Protein AF-A0A2E1B9M9-F1 (afdb_monomer_lite)

Radius of gyration: 18.81 Å; chains: 1; bounding box: 39×32×51 Å

Secondary structure (DSSP, 8-state):
-HHHHHHHHHHH-TT--EEEE--TTS-TT-HHHHHHHHHHS--TTTSEEEEEEEE--TT-TTSBTTEEEEEEEE-PPPSS---PPP---HHHHHHHHHHHHHTT-

Foldseek 3Di:
DQVVVVVVVCVVDLAAQEDEDEDPVADPVDVVSSVVLCVPQFDPVPFKDKAAFGAHCCPPPPADNRTGIHIYGYSYHDPPDPDDDDDDPPVVVVVVVVVVVVVPD

pLDDT: mean 93.2, std 6.2, range [53.97, 98.5]

Structure (mmCIF, N/CA/C/O backbone):
data_AF-A0A2E1B9M9-F1
#
_entry.id   AF-A0A2E1B9M9-F1
#
loop_
_atom_site.group_PDB
_atom_site.id
_atom_site.type_symbol
_atom_site.label_atom_id
_atom_site.label_alt_id
_atom_site.label_comp_id
_atom_site.label_asym_id
_atom_site.label_entity_id
_atom_site.label_seq_id
_atom_site.pdbx_PDB_ins_code
_atom_site.Cartn_x
_atom_site.Cartn_y
_atom_site.Cartn_z
_atom_site.occupancy
_atom_site.B_iso_or_equiv
_atom_site.auth_seq_id
_atom_site.auth_comp_id
_atom_site.auth_asym_id
_atom_site.auth_atom_id
_atom_site.pdbx_PDB_model_num
ATOM 1 N N . MET A 1 1 ? -11.190 -4.142 -8.664 1.00 84.88 1 MET A N 1
ATOM 2 C CA . MET A 1 1 ? -10.880 -2.901 -9.417 1.00 84.88 1 MET A CA 1
ATOM 3 C C . MET A 1 1 ? -9.486 -2.352 -9.110 1.00 84.88 1 MET A C 1
ATOM 5 O O . MET A 1 1 ? -8.815 -1.930 -10.044 1.00 84.88 1 MET A O 1
ATOM 9 N N . ALA A 1 2 ? -9.000 -2.395 -7.863 1.00 94.94 2 ALA A N 1
ATOM 10 C CA . ALA A 1 2 ? -7.695 -1.829 -7.493 1.00 94.94 2 ALA A CA 1
ATOM 11 C C . ALA A 1 2 ? -6.515 -2.372 -8.316 1.00 94.94 2 ALA A C 1
ATOM 13 O O . ALA A 1 2 ? -5.745 -1.588 -8.861 1.00 94.94 2 ALA A O 1
ATOM 14 N N . ARG A 1 3 ? -6.441 -3.688 -8.550 1.00 95.25 3 ARG A N 1
ATOM 15 C CA . ARG A 1 3 ? -5.436 -4.277 -9.456 1.00 95.25 3 ARG A CA 1
ATOM 16 C C . ARG A 1 3 ? -5.393 -3.639 -10.855 1.00 95.25 3 ARG A C 1
ATOM 18 O O . ARG A 1 3 ? -4.309 -3.413 -11.380 1.00 95.25 3 ARG A O 1
ATOM 25 N N . GLN A 1 4 ? -6.543 -3.333 -11.463 1.00 97.06 4 GLN A N 1
ATOM 26 C CA . GLN A 1 4 ? -6.586 -2.671 -12.776 1.00 97.06 4 GLN A CA 1
ATOM 27 C C . GLN A 1 4 ? -6.075 -1.229 -12.686 1.00 97.06 4 GLN A C 1
ATOM 29 O O . GLN A 1 4 ? -5.297 -0.813 -13.537 1.00 97.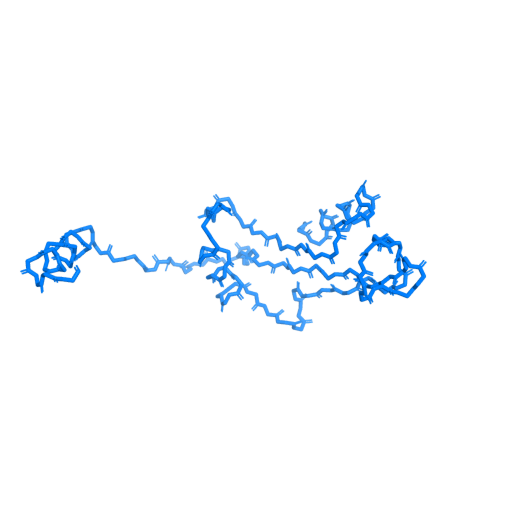06 4 GLN A O 1
ATOM 34 N N . ALA A 1 5 ? -6.454 -0.492 -11.639 1.00 97.44 5 ALA A N 1
ATOM 35 C CA . ALA A 1 5 ? -5.959 0.862 -11.400 1.00 97.44 5 ALA A CA 1
ATOM 36 C C . ALA A 1 5 ? -4.436 0.898 -11.189 1.00 97.44 5 ALA A C 1
ATOM 38 O O . ALA A 1 5 ? -3.753 1.710 -11.806 1.00 97.44 5 ALA A O 1
ATOM 39 N N . LEU A 1 6 ? -3.892 -0.030 -10.397 1.00 98.12 6 LEU A N 1
ATOM 40 C CA . LEU A 1 6 ? -2.452 -0.158 -10.162 1.00 98.12 6 LEU A CA 1
ATOM 41 C C . LEU A 1 6 ? -1.691 -0.515 -11.452 1.00 98.12 6 LEU A C 1
ATOM 43 O O . LEU A 1 6 ? -0.651 0.073 -11.738 1.00 98.12 6 LEU A O 1
ATOM 47 N N . MET A 1 7 ? -2.225 -1.422 -12.276 1.00 97.44 7 MET A N 1
ATOM 48 C CA . MET A 1 7 ? -1.636 -1.729 -13.588 1.00 97.44 7 MET A CA 1
ATOM 49 C C . MET A 1 7 ? -1.662 -0.521 -14.532 1.00 97.44 7 MET A C 1
ATOM 51 O O . MET A 1 7 ? -0.680 -0.271 -15.229 1.00 97.44 7 MET A O 1
ATOM 55 N N . MET A 1 8 ? -2.755 0.252 -14.537 1.00 97.69 8 MET A N 1
ATOM 56 C CA . MET A 1 8 ? -2.827 1.498 -15.303 1.00 97.69 8 MET A CA 1
ATOM 57 C C . MET A 1 8 ? -1.786 2.507 -14.814 1.00 97.69 8 MET A C 1
ATOM 59 O O . MET A 1 8 ? -1.061 3.055 -15.637 1.00 97.69 8 MET A O 1
ATOM 63 N N . LEU A 1 9 ? -1.647 2.700 -13.499 1.00 97.06 9 LEU A N 1
ATOM 64 C CA . LEU A 1 9 ? -0.629 3.577 -12.912 1.00 97.06 9 LEU A CA 1
ATOM 65 C C . LEU A 1 9 ? 0.781 3.197 -13.383 1.00 97.06 9 LEU A C 1
ATOM 67 O O . LEU A 1 9 ? 1.535 4.059 -13.825 1.00 97.06 9 LEU A O 1
ATOM 71 N N . PHE A 1 10 ? 1.118 1.907 -13.358 1.00 96.31 10 PHE A N 1
ATOM 72 C CA . PHE A 1 10 ? 2.422 1.422 -13.812 1.00 96.31 10 PHE A CA 1
ATOM 73 C C . PHE A 1 10 ? 2.682 1.634 -15.307 1.00 96.31 10 PHE A C 1
ATOM 75 O O . PHE A 1 10 ? 3.846 1.744 -15.698 1.00 96.31 10 PHE A O 1
ATOM 82 N N . GLY A 1 11 ? 1.631 1.676 -16.130 1.00 94.44 11 GLY A N 1
ATOM 83 C CA . GLY A 1 11 ? 1.724 2.008 -17.552 1.00 94.44 11 GLY A CA 1
ATOM 84 C C . GLY A 1 11 ? 1.777 3.514 -17.832 1.00 94.44 11 GLY A C 1
ATOM 85 O O . GLY A 1 11 ? 2.392 3.920 -18.815 1.00 94.44 11 GLY A O 1
ATOM 86 N N . LEU A 1 12 ? 1.151 4.333 -16.982 1.00 96.06 12 LEU A N 1
ATOM 87 C CA . LEU A 1 12 ? 1.100 5.791 -17.122 1.00 96.06 12 LEU A CA 1
ATOM 88 C C . LEU A 1 12 ? 2.382 6.474 -16.642 1.00 96.06 12 LEU A C 1
ATOM 90 O O . LEU A 1 12 ? 2.833 7.422 -17.280 1.00 96.06 12 LEU A O 1
ATOM 94 N N . ASP A 1 13 ? 2.970 5.991 -15.544 1.00 94.06 13 ASP A N 1
ATOM 95 C CA . ASP A 1 13 ? 4.204 6.540 -14.989 1.00 94.06 13 ASP A CA 1
ATOM 96 C C . ASP A 1 13 ? 5.314 5.468 -14.906 1.00 94.06 13 ASP A C 1
ATOM 98 O O . ASP A 1 13 ? 5.278 4.564 -14.053 1.00 94.06 13 ASP A O 1
ATOM 102 N N . PRO A 1 14 ? 6.351 5.551 -15.764 1.00 90.12 14 PRO A N 1
ATOM 103 C CA . PRO A 1 14 ? 7.463 4.610 -15.734 1.00 90.12 14 PRO A CA 1
ATOM 104 C C . PRO A 1 14 ? 8.303 4.716 -14.451 1.00 90.12 14 PRO A C 1
ATOM 106 O O . PRO A 1 14 ? 8.980 3.744 -14.111 1.00 90.12 14 PRO A O 1
ATOM 109 N N . TYR A 1 15 ? 8.241 5.823 -13.706 1.00 91.81 15 TYR A N 1
ATOM 110 C CA . TYR A 1 15 ? 9.036 6.043 -12.496 1.00 91.81 15 TYR A CA 1
ATOM 111 C C . TYR A 1 15 ? 8.417 5.450 -11.227 1.00 91.81 15 TYR A C 1
ATOM 113 O O . TYR A 1 15 ? 9.137 5.220 -10.254 1.00 91.81 15 TYR A O 1
ATOM 121 N N . VAL A 1 16 ? 7.119 5.130 -11.231 1.00 95.50 16 VAL A N 1
ATOM 122 C CA . VAL A 1 16 ? 6.476 4.463 -10.092 1.00 95.50 16 VAL A CA 1
ATOM 123 C C . VAL A 1 16 ? 6.962 3.022 -9.997 1.00 95.50 16 VAL A C 1
ATOM 125 O O . VAL A 1 16 ? 6.744 2.212 -10.899 1.00 95.50 16 VAL A O 1
ATOM 128 N N . LYS A 1 17 ? 7.610 2.683 -8.886 1.00 95.75 17 LYS A N 1
ATOM 129 C CA . LYS A 1 17 ? 8.122 1.330 -8.624 1.00 95.75 17 LYS A CA 1
ATOM 130 C C . LYS A 1 17 ? 7.216 0.512 -7.706 1.00 95.75 17 LYS A C 1
ATOM 132 O O . LYS A 1 17 ? 7.140 -0.707 -7.827 1.00 95.75 17 LYS A O 1
ATOM 137 N N . PHE A 1 18 ? 6.541 1.184 -6.786 1.00 96.81 18 PHE A N 1
ATOM 138 C CA . PHE A 1 18 ? 5.745 0.577 -5.733 1.00 96.81 18 PHE A CA 1
ATOM 139 C C . PHE A 1 18 ? 4.485 1.407 -5.525 1.00 96.81 18 PHE A C 1
ATOM 141 O O . PHE A 1 18 ? 4.570 2.633 -5.493 1.00 96.81 18 PHE A O 1
ATOM 148 N N . ALA A 1 19 ? 3.335 0.749 -5.416 1.00 97.75 19 ALA A N 1
ATOM 149 C CA . ALA A 1 19 ? 2.066 1.416 -5.164 1.00 97.75 19 ALA A CA 1
ATOM 150 C C . ALA A 1 19 ? 1.148 0.542 -4.306 1.00 97.75 19 ALA A C 1
ATOM 152 O O . ALA A 1 19 ? 1.081 -0.677 -4.483 1.00 97.75 19 ALA A O 1
ATOM 153 N N . VAL A 1 20 ? 0.421 1.197 -3.406 1.00 98.25 20 VAL A N 1
ATOM 154 C CA . VAL A 1 20 ? -0.577 0.585 -2.529 1.00 98.25 20 VAL A CA 1
ATOM 155 C C . VAL A 1 20 ? -1.920 1.226 -2.846 1.00 98.25 20 VAL A C 1
ATOM 157 O O . VAL A 1 20 ? -2.023 2.451 -2.884 1.00 98.25 20 VAL A O 1
ATOM 160 N N . ALA A 1 21 ? -2.935 0.411 -3.111 1.00 98.06 21 ALA A N 1
ATOM 161 C CA . ALA A 1 21 ? -4.312 0.869 -3.216 1.00 98.06 21 ALA A CA 1
ATOM 162 C C . ALA A 1 21 ? -4.994 0.712 -1.855 1.00 98.06 21 ALA A C 1
ATOM 164 O O . ALA A 1 21 ? -4.946 -0.364 -1.269 1.00 98.06 21 ALA A O 1
ATOM 165 N N . VAL A 1 22 ? -5.634 1.773 -1.380 1.00 97.62 22 VAL A N 1
ATOM 166 C CA . VAL A 1 22 ? -6.420 1.807 -0.140 1.00 97.62 22 VAL A CA 1
ATOM 167 C C . VAL A 1 22 ? -7.813 2.365 -0.441 1.00 97.62 22 VAL A C 1
ATOM 169 O O . VAL A 1 22 ? -8.043 2.875 -1.543 1.00 97.62 22 VAL A O 1
ATOM 172 N N . ASP A 1 23 ? -8.753 2.215 0.491 1.00 95.69 23 ASP A N 1
ATOM 173 C CA . ASP A 1 23 ? -10.065 2.864 0.392 1.00 95.69 23 ASP A CA 1
ATOM 174 C C . ASP A 1 23 ? -9.999 4.331 0.849 1.00 95.69 23 ASP A C 1
ATOM 176 O O . ASP A 1 23 ? -8.963 4.819 1.303 1.00 95.69 23 ASP A O 1
ATOM 180 N N . ASP A 1 24 ? -11.098 5.056 0.659 1.00 94.81 24 ASP A N 1
ATOM 181 C CA . ASP A 1 24 ? -11.216 6.496 0.909 1.00 94.81 24 ASP A CA 1
ATOM 182 C C . ASP A 1 24 ? -11.254 6.877 2.397 1.00 94.81 24 ASP A C 1
ATOM 184 O O . ASP A 1 24 ? -11.072 8.047 2.732 1.00 94.81 24 ASP A O 1
ATOM 188 N N . ASP A 1 25 ? -11.435 5.900 3.285 1.00 93.50 25 ASP A N 1
ATOM 189 C CA . ASP A 1 25 ? -11.358 6.063 4.736 1.00 93.50 25 ASP A CA 1
ATOM 190 C C . ASP A 1 25 ? -9.915 6.119 5.273 1.00 93.50 25 ASP A C 1
ATOM 192 O O . ASP A 1 25 ? -9.706 6.356 6.463 1.00 93.50 25 ASP A O 1
ATOM 196 N N . ILE A 1 26 ? -8.915 5.923 4.408 1.00 95.88 26 ILE A N 1
ATOM 197 C CA . ILE A 1 26 ? -7.494 5.965 4.761 1.00 95.88 26 ILE A CA 1
ATOM 198 C C . ILE A 1 26 ? -6.887 7.327 4.410 1.00 95.88 26 ILE A C 1
ATOM 200 O O . ILE A 1 26 ? -6.819 7.725 3.246 1.00 95.88 26 ILE A O 1
ATOM 204 N N . GLU A 1 27 ? -6.357 8.024 5.417 1.00 96.19 27 GLU A N 1
ATOM 205 C CA . GLU A 1 27 ? -5.646 9.294 5.227 1.00 96.19 27 GLU A CA 1
ATOM 206 C C . GLU A 1 27 ? -4.236 9.062 4.657 1.00 96.19 27 GLU A C 1
ATOM 208 O O . GLU A 1 27 ? -3.319 8.633 5.358 1.00 96.19 27 GLU A O 1
ATOM 213 N N . LEU A 1 28 ? -4.046 9.390 3.377 1.00 96.25 28 LEU A N 1
ATOM 214 C CA . LEU A 1 28 ? -2.799 9.152 2.640 1.00 96.25 28 LEU A CA 1
ATOM 215 C C . LEU A 1 28 ? -1.599 9.952 3.168 1.00 96.25 28 LEU A C 1
ATOM 217 O O . LEU A 1 28 ? -0.461 9.524 2.977 1.00 96.25 28 LEU A O 1
ATOM 221 N N . ALA A 1 29 ? -1.819 11.106 3.808 1.00 96.56 29 ALA A N 1
ATOM 222 C CA . ALA A 1 29 ? -0.735 11.918 4.365 1.00 96.56 29 ALA A CA 1
ATOM 223 C C . ALA A 1 29 ? -0.160 11.350 5.677 1.00 96.56 29 ALA A C 1
ATOM 225 O O . ALA A 1 29 ? 0.864 11.838 6.160 1.00 96.56 29 ALA A O 1
ATOM 226 N N . ARG A 1 30 ? -0.814 10.341 6.264 1.00 95.94 30 ARG A N 1
ATOM 227 C CA . ARG A 1 30 ? -0.407 9.686 7.509 1.00 95.94 30 ARG A CA 1
ATOM 228 C C . ARG A 1 30 ? 0.062 8.269 7.207 1.00 95.94 30 ARG A C 1
ATOM 230 O O . ARG A 1 30 ? -0.738 7.371 6.970 1.00 95.94 30 ARG A O 1
ATOM 237 N N . GLU A 1 31 ? 1.373 8.053 7.222 1.00 96.12 31 GLU A N 1
ATOM 238 C CA . GLU A 1 31 ? 1.967 6.752 6.881 1.00 96.12 31 GLU A CA 1
ATOM 239 C C . GLU A 1 31 ? 1.412 5.611 7.746 1.00 96.12 31 GLU A C 1
ATOM 241 O O . GLU A 1 31 ? 1.187 4.507 7.250 1.00 96.12 31 GLU A O 1
ATOM 246 N N . GLU A 1 32 ? 1.126 5.876 9.023 1.00 96.19 32 GLU A N 1
ATOM 247 C CA . GLU A 1 32 ? 0.540 4.900 9.939 1.00 96.19 32 GLU A CA 1
ATOM 248 C C . GLU A 1 32 ? -0.855 4.415 9.513 1.00 96.19 32 GLU A C 1
ATOM 250 O O . GLU A 1 32 ? -1.218 3.280 9.818 1.00 96.19 32 GLU A O 1
ATOM 255 N N . GLU A 1 33 ? -1.620 5.232 8.786 1.00 96.50 33 GLU A N 1
ATOM 256 C CA . GLU A 1 33 ? -2.952 4.887 8.277 1.00 96.50 33 GLU A CA 1
ATOM 257 C C . GLU A 1 33 ? -2.841 3.902 7.108 1.00 96.50 33 GLU A C 1
ATOM 259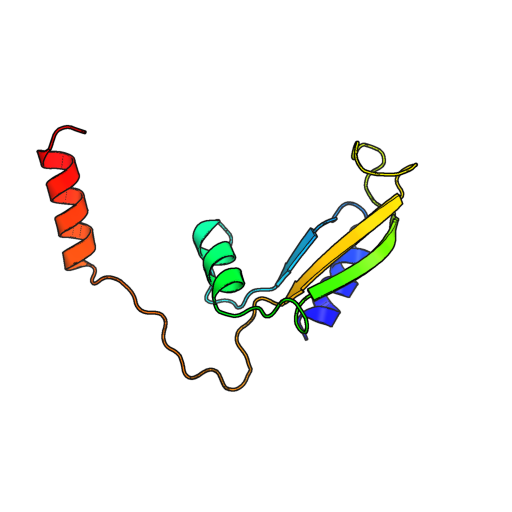 O O . GLU A 1 33 ? -3.510 2.867 7.080 1.00 96.50 33 GLU A O 1
ATOM 264 N N . VAL A 1 34 ? -1.909 4.160 6.186 1.00 97.81 34 VAL A N 1
ATOM 265 C CA . VAL A 1 34 ? -1.613 3.254 5.065 1.00 97.81 34 VAL A CA 1
ATOM 266 C C . VAL A 1 34 ? -1.035 1.931 5.574 1.00 97.81 34 VAL A C 1
ATOM 268 O O . VAL A 1 34 ? -1.439 0.858 5.123 1.00 97.81 34 VAL A O 1
ATOM 271 N N . LEU A 1 35 ? -0.127 1.987 6.554 1.00 97.44 35 LEU A N 1
ATOM 272 C CA . LEU A 1 35 ? 0.428 0.792 7.190 1.00 97.44 35 LEU A CA 1
ATOM 273 C C . LEU A 1 35 ? -0.643 -0.014 7.932 1.00 97.44 35 LEU A C 1
ATOM 275 O O . LEU A 1 35 ? -0.615 -1.242 7.879 1.00 97.44 35 LEU A O 1
ATOM 279 N N . TRP A 1 36 ? -1.603 0.643 8.589 1.00 96.06 36 TRP A N 1
ATOM 280 C CA . TRP A 1 36 ? -2.732 -0.039 9.222 1.00 96.06 36 TRP A CA 1
ATOM 281 C C . TRP A 1 36 ? -3.610 -0.764 8.195 1.00 96.06 36 TRP A C 1
ATOM 283 O O . TRP A 1 36 ? -3.954 -1.930 8.409 1.00 96.06 36 TRP A O 1
ATOM 293 N N . ALA A 1 37 ? -3.915 -0.129 7.058 1.00 96.69 37 ALA A N 1
ATOM 294 C CA . ALA A 1 37 ? -4.660 -0.769 5.975 1.00 96.69 37 ALA A CA 1
ATOM 295 C C . ALA A 1 37 ? -3.918 -2.010 5.450 1.00 96.69 37 ALA A C 1
ATOM 297 O O . ALA A 1 37 ? -4.491 -3.096 5.374 1.00 96.69 37 ALA A O 1
ATOM 298 N N . MET A 1 38 ? -2.610 -1.895 5.197 1.00 97.50 38 MET A N 1
ATOM 299 C CA . MET A 1 38 ? -1.769 -3.033 4.805 1.00 97.50 38 MET A CA 1
ATOM 300 C C . MET A 1 38 ? -1.705 -4.138 5.870 1.00 97.50 38 MET A C 1
ATOM 302 O O . MET A 1 38 ? -1.600 -5.312 5.536 1.00 97.50 38 MET A O 1
ATOM 306 N N . ALA A 1 39 ? -1.741 -3.794 7.155 1.00 96.56 39 ALA A N 1
ATOM 307 C CA . ALA A 1 39 ? -1.658 -4.780 8.228 1.00 96.56 39 ALA A CA 1
ATOM 308 C C . ALA A 1 39 ? -2.973 -5.546 8.448 1.00 96.56 39 ALA A C 1
ATOM 310 O O . ALA A 1 39 ? -2.947 -6.661 8.965 1.00 96.56 39 ALA A O 1
ATOM 311 N N . THR A 1 40 ? -4.116 -4.945 8.108 1.00 95.00 40 THR A N 1
ATOM 312 C CA . THR A 1 40 ? -5.440 -5.452 8.512 1.00 95.00 40 THR A CA 1
ATOM 313 C C . THR A 1 40 ? -6.338 -5.870 7.353 1.00 95.00 40 THR A C 1
ATOM 315 O O . THR A 1 40 ? -7.233 -6.685 7.564 1.00 95.00 40 THR A O 1
ATOM 318 N N . ARG A 1 41 ? -6.104 -5.352 6.141 1.00 95.56 41 ARG A N 1
ATOM 319 C CA . ARG A 1 41 ? -6.955 -5.572 4.957 1.00 95.56 41 ARG A CA 1
ATOM 320 C C . ARG A 1 41 ? -6.255 -6.308 3.812 1.00 95.56 41 ARG A C 1
ATOM 322 O O . ARG A 1 41 ? -6.900 -6.592 2.816 1.00 95.56 41 ARG A O 1
ATOM 329 N N . PHE A 1 42 ? -4.964 -6.615 3.940 1.00 96.38 42 PHE A N 1
ATOM 330 C CA . PHE A 1 42 ? -4.150 -7.195 2.867 1.00 96.38 42 PHE A CA 1
ATOM 331 C C . PHE A 1 42 ? -3.648 -8.601 3.218 1.00 96.38 42 PHE A C 1
ATOM 333 O O . PHE A 1 42 ? -3.120 -8.836 4.307 1.00 96.38 42 PHE A O 1
ATOM 340 N N . GLN A 1 43 ? -3.763 -9.521 2.263 1.00 96.19 43 GLN A N 1
ATOM 341 C CA . GLN A 1 43 ? -3.206 -10.871 2.287 1.00 96.19 43 GLN A CA 1
ATOM 342 C C . GLN A 1 43 ? -2.164 -11.038 1.175 1.00 96.19 43 GLN A C 1
ATOM 344 O O . GLN A 1 43 ? -2.426 -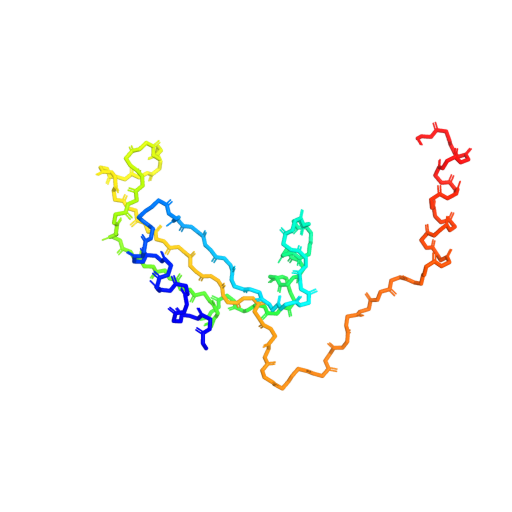10.837 -0.011 1.00 96.19 43 GLN A O 1
ATOM 349 N N . ALA A 1 44 ? -0.942 -11.411 1.557 1.00 96.81 44 ALA A N 1
ATOM 350 C CA . ALA A 1 44 ? 0.212 -11.359 0.660 1.00 96.81 44 ALA A CA 1
ATOM 351 C C . ALA A 1 44 ? 0.124 -12.294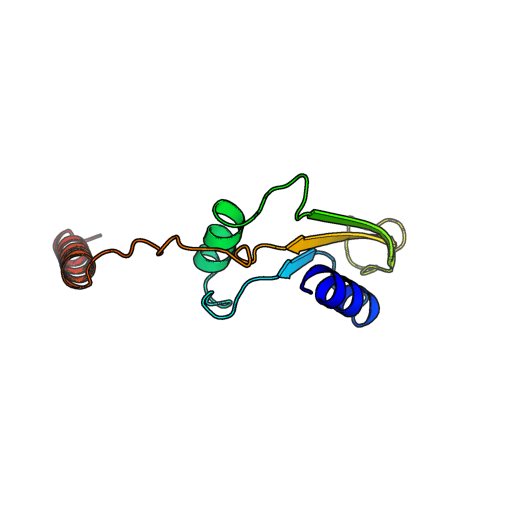 -0.557 1.00 96.81 44 ALA A C 1
ATOM 353 O O . ALA A 1 44 ? 0.735 -12.014 -1.587 1.00 96.81 44 ALA A O 1
ATOM 354 N N . ASP A 1 45 ? -0.600 -13.404 -0.456 1.00 97.19 45 ASP A N 1
ATOM 355 C CA . ASP A 1 45 ? -0.754 -14.393 -1.520 1.00 97.19 45 ASP A CA 1
ATOM 356 C C . ASP A 1 45 ? -1.833 -14.019 -2.550 1.00 97.19 45 ASP A C 1
ATOM 358 O O . ASP A 1 45 ? -1.711 -14.407 -3.714 1.00 97.19 45 ASP A O 1
ATOM 362 N N . THR A 1 46 ? -2.844 -13.230 -2.170 1.00 95.44 46 THR A N 1
ATOM 363 C CA . THR A 1 46 ? -3.964 -12.854 -3.057 1.00 95.44 46 THR A CA 1
ATOM 364 C C . THR A 1 46 ? -3.910 -11.404 -3.530 1.00 95.44 46 THR A C 1
ATOM 366 O O . THR A 1 46 ? -4.241 -11.099 -4.685 1.00 95.44 46 THR A O 1
ATOM 369 N N . ASP A 1 47 ? -3.439 -10.508 -2.669 1.00 97.12 47 ASP A N 1
ATOM 370 C CA . ASP A 1 47 ? -3.617 -9.066 -2.839 1.00 97.12 47 ASP A CA 1
ATOM 371 C C . ASP A 1 47 ? -2.349 -8.380 -3.358 1.00 97.12 47 ASP A C 1
ATOM 373 O O . ASP A 1 47 ? -2.350 -7.205 -3.732 1.00 97.12 47 ASP A O 1
ATOM 377 N N . MET A 1 48 ? -1.253 -9.134 -3.451 1.00 97.81 48 MET A N 1
ATOM 378 C CA . MET A 1 48 ? -0.002 -8.702 -4.059 1.00 97.81 48 MET A CA 1
ATOM 379 C C . MET A 1 48 ? 0.065 -9.079 -5.538 1.00 97.81 48 MET A C 1
ATOM 381 O O . MET A 1 48 ? -0.433 -10.118 -5.984 1.00 97.81 48 MET A O 1
ATOM 385 N N . PHE A 1 49 ? 0.777 -8.268 -6.317 1.00 98.19 49 PHE A N 1
ATOM 386 C CA . PHE A 1 49 ? 1.319 -8.710 -7.594 1.00 98.19 49 PHE A CA 1
ATOM 387 C C . PHE A 1 49 ? 2.609 -7.997 -7.969 1.00 98.19 49 PHE A C 1
ATOM 389 O O . PHE A 1 49 ? 2.848 -6.845 -7.608 1.00 98.19 49 PHE A O 1
ATOM 396 N N . VAL A 1 50 ? 3.424 -8.696 -8.755 1.00 98.12 50 VAL A N 1
ATOM 397 C CA . VAL A 1 50 ? 4.689 -8.188 -9.279 1.00 98.12 50 VAL A CA 1
ATOM 398 C C . VAL A 1 50 ? 4.612 -8.134 -10.797 1.00 98.12 50 VAL A C 1
ATOM 400 O O . VAL A 1 50 ? 4.193 -9.099 -11.435 1.00 98.12 50 VAL A O 1
ATOM 403 N N . VAL A 1 51 ? 5.050 -7.018 -11.376 1.00 97.62 51 VAL A N 1
ATOM 404 C CA . VAL A 1 51 ? 5.248 -6.871 -12.822 1.00 97.62 51 VAL A CA 1
ATOM 405 C C . VAL A 1 51 ? 6.752 -6.888 -13.091 1.00 97.62 51 VAL A C 1
ATOM 407 O O . VAL A 1 51 ? 7.420 -5.879 -12.849 1.00 97.62 51 VAL A O 1
ATOM 410 N N . PRO A 1 52 ? 7.324 -8.028 -13.514 1.00 97.06 52 PRO A N 1
ATOM 411 C CA . PRO A 1 52 ? 8.758 -8.147 -13.728 1.00 97.06 52 PRO A CA 1
ATOM 412 C C . PRO A 1 52 ? 9.185 -7.534 -15.066 1.00 97.06 52 PRO A C 1
ATOM 414 O O . PRO A 1 52 ? 8.407 -7.479 -16.014 1.00 97.06 52 PRO A O 1
ATOM 417 N N . ASN A 1 53 ? 10.465 -7.166 -15.156 1.00 95.38 53 ASN A N 1
ATOM 418 C CA . ASN A 1 53 ? 11.139 -6.762 -16.392 1.00 95.38 53 ASN A CA 1
ATOM 419 C C . ASN A 1 53 ? 10.451 -5.607 -17.140 1.00 95.38 53 ASN A C 1
ATOM 421 O O . ASN A 1 53 ? 10.191 -5.678 -18.341 1.00 95.38 53 ASN A O 1
ATOM 425 N N . VAL A 1 54 ? 10.175 -4.528 -16.415 1.00 96.06 54 VAL A N 1
ATOM 426 C CA . VAL A 1 54 ? 9.583 -3.303 -16.961 1.00 96.06 54 VAL A CA 1
ATOM 427 C C . VAL A 1 54 ? 10.496 -2.107 -16.737 1.00 96.06 54 VAL A C 1
ATOM 429 O O . VAL A 1 54 ? 11.371 -2.128 -15.865 1.00 96.06 54 VAL A O 1
ATOM 432 N N . LEU A 1 55 ? 10.274 -1.055 -17.528 1.00 93.00 55 LEU A N 1
ATOM 433 C CA . LEU A 1 55 ? 10.963 0.219 -17.361 1.00 93.00 55 LEU A CA 1
ATOM 434 C C . LEU A 1 55 ? 10.739 0.769 -15.947 1.00 93.00 55 LEU A C 1
ATOM 436 O O . LEU A 1 55 ? 9.623 0.776 -15.421 1.00 93.00 55 LEU A O 1
ATOM 440 N N . CYS A 1 56 ? 11.832 1.235 -15.361 1.00 88.69 56 CYS A N 1
ATOM 441 C CA . CYS A 1 56 ? 11.897 1.953 -14.101 1.00 88.69 56 CYS A CA 1
ATOM 442 C C . CYS A 1 56 ? 12.722 3.237 -14.316 1.00 88.69 56 CYS A C 1
ATOM 444 O O . CYS A 1 56 ? 12.987 3.666 -15.442 1.00 88.69 56 CYS A O 1
ATOM 446 N N . ASN A 1 57 ? 13.176 3.849 -13.228 1.00 89.38 57 ASN A N 1
ATOM 447 C CA . ASN A 1 57 ? 14.113 4.955 -13.275 1.00 89.38 57 ASN A CA 1
ATOM 448 C C . ASN A 1 57 ? 15.544 4.458 -13.551 1.00 89.38 57 ASN A C 1
ATOM 450 O O . ASN A 1 57 ? 16.061 3.634 -12.804 1.00 89.38 57 ASN A O 1
ATOM 454 N N . ARG A 1 58 ? 16.239 5.017 -14.552 1.00 90.25 58 ARG A N 1
ATOM 455 C CA . ARG A 1 58 ? 17.685 4.770 -14.754 1.00 90.25 58 ARG A CA 1
ATOM 456 C C . ARG A 1 58 ? 18.553 5.249 -13.588 1.00 90.25 58 ARG A C 1
ATOM 458 O O . ARG A 1 58 ? 19.652 4.739 -13.415 1.00 90.25 58 ARG A O 1
ATOM 465 N N . LEU A 1 59 ? 18.076 6.228 -12.819 1.00 93.00 59 LEU A N 1
ATOM 466 C CA . LEU A 1 59 ? 18.756 6.734 -11.626 1.00 93.00 59 LEU A CA 1
ATOM 467 C C . LEU A 1 59 ? 18.448 5.909 -10.368 1.00 93.00 59 LEU A C 1
ATOM 469 O O . LEU A 1 59 ? 19.047 6.169 -9.330 1.00 93.00 59 LEU A O 1
ATOM 473 N N . ASP A 1 60 ? 17.539 4.929 -10.435 1.00 92.75 60 ASP A N 1
ATOM 474 C CA . ASP A 1 60 ? 17.339 3.986 -9.333 1.00 92.75 60 ASP A CA 1
ATOM 475 C C . ASP A 1 60 ? 18.555 3.043 -9.266 1.00 92.75 60 ASP A C 1
ATOM 477 O O . ASP A 1 60 ? 18.738 2.231 -10.184 1.00 92.75 60 ASP A O 1
ATOM 481 N N . PRO A 1 61 ? 19.370 3.101 -8.193 1.00 94.38 61 PRO A N 1
ATOM 482 C CA . PRO A 1 61 ? 20.592 2.306 -8.072 1.00 94.38 61 PRO A CA 1
ATOM 483 C C . PRO A 1 61 ? 20.325 0.798 -7.964 1.00 94.38 61 PRO A C 1
ATOM 485 O O . PRO A 1 61 ? 21.243 0.000 -8.127 1.00 94.38 61 PRO A O 1
ATOM 488 N N . SER A 1 62 ? 19.083 0.394 -7.686 1.00 94.06 62 SER A N 1
ATOM 489 C CA . SER A 1 62 ? 18.673 -1.013 -7.643 1.00 94.06 62 SER A CA 1
ATOM 490 C C . SER A 1 62 ? 18.102 -1.525 -8.972 1.00 94.06 62 SER A C 1
ATOM 492 O O . SER A 1 62 ? 17.788 -2.712 -9.096 1.00 94.06 62 SER A O 1
ATOM 494 N N . SER A 1 63 ? 17.952 -0.650 -9.972 1.00 94.00 63 SER A N 1
ATOM 495 C CA . SER A 1 63 ? 17.577 -1.054 -11.327 1.00 94.00 63 SER A CA 1
ATOM 496 C C . SER A 1 63 ? 18.754 -1.714 -12.053 1.00 94.00 63 SER A C 1
ATOM 498 O O . SER A 1 63 ? 19.923 -1.475 -11.750 1.00 94.00 63 SER A O 1
ATOM 500 N N . ARG A 1 64 ? 18.450 -2.554 -13.042 1.00 93.88 64 ARG A N 1
ATOM 501 C CA . ARG A 1 64 ? 19.436 -3.130 -13.962 1.00 93.88 64 ARG A CA 1
ATOM 502 C C . ARG A 1 64 ? 19.233 -2.476 -15.315 1.00 93.88 64 ARG A C 1
ATOM 504 O O . ARG A 1 64 ? 18.236 -2.744 -15.974 1.00 93.88 64 ARG A O 1
ATOM 511 N N . GLU A 1 65 ? 20.129 -1.563 -15.679 1.00 91.69 65 GLU A N 1
ATOM 512 C CA . GLU A 1 65 ? 20.048 -0.801 -16.937 1.00 91.69 65 GLU A CA 1
ATOM 513 C C . GLU A 1 65 ? 18.737 0.008 -17.080 1.00 91.69 65 GLU A C 1
ATOM 515 O O . GLU A 1 65 ? 18.216 0.210 -18.175 1.00 91.69 65 GLU A O 1
ATOM 520 N N . GLY A 1 66 ? 18.181 0.487 -15.958 1.00 91.44 66 GLY A N 1
ATOM 521 C CA . GLY A 1 66 ? 16.889 1.181 -15.924 1.00 91.44 66 GLY A CA 1
ATOM 522 C C . GLY A 1 66 ? 15.667 0.262 -15.983 1.00 91.44 66 GLY A C 1
ATOM 523 O O . GLY A 1 66 ? 14.545 0.760 -16.015 1.00 91.44 66 GLY A O 1
ATOM 524 N N . MET A 1 67 ? 15.861 -1.058 -15.958 1.00 94.62 67 MET A N 1
ATOM 525 C CA . MET A 1 67 ? 14.797 -2.056 -15.844 1.00 94.62 67 MET A CA 1
ATOM 526 C C . MET A 1 67 ? 14.682 -2.552 -14.401 1.00 94.62 67 MET A C 1
ATOM 528 O O . MET A 1 67 ? 15.675 -2.684 -13.681 1.00 94.62 67 MET A O 1
ATOM 532 N N . SER A 1 68 ? 13.464 -2.843 -13.954 1.00 95.62 68 SER A N 1
ATOM 533 C CA . SER A 1 68 ? 13.220 -3.417 -12.629 1.00 95.62 68 SER A CA 1
ATOM 534 C C . SER A 1 68 ? 11.918 -4.223 -12.607 1.00 95.62 68 SER A C 1
ATOM 536 O O . SER A 1 68 ? 11.370 -4.585 -13.651 1.00 95.62 68 SER A O 1
ATOM 538 N N . ALA A 1 69 ? 11.441 -4.528 -11.405 1.00 96.88 69 ALA A N 1
ATOM 539 C CA . ALA A 1 69 ? 10.097 -5.018 -11.165 1.00 96.88 69 ALA A CA 1
ATOM 540 C C . ALA A 1 69 ? 9.281 -3.943 -10.439 1.00 96.88 69 ALA A C 1
ATOM 542 O O . ALA A 1 69 ? 9.823 -3.210 -9.606 1.00 96.88 69 ALA A O 1
ATOM 543 N N . LYS A 1 70 ? 7.986 -3.871 -10.749 1.00 97.38 70 LYS A N 1
ATOM 544 C CA . LYS A 1 70 ? 7.026 -3.032 -10.024 1.00 97.38 70 LYS A CA 1
ATOM 545 C C . LYS A 1 70 ? 6.188 -3.899 -9.088 1.00 97.38 70 LYS A C 1
ATOM 547 O O . LYS A 1 70 ? 5.839 -5.022 -9.456 1.00 97.38 70 LYS A O 1
ATOM 552 N N . LEU A 1 71 ? 5.880 -3.392 -7.899 1.00 98.06 71 LEU A N 1
ATOM 553 C CA . LEU A 1 71 ? 5.096 -4.087 -6.874 1.00 98.06 71 LEU A CA 1
ATOM 554 C C . LEU A 1 71 ? 3.797 -3.324 -6.605 1.00 98.06 71 LEU A C 1
ATOM 556 O O . LEU A 1 71 ? 3.838 -2.155 -6.220 1.00 98.06 71 LEU A O 1
ATOM 560 N N . GLY A 1 72 ? 2.660 -3.987 -6.810 1.00 98.31 72 GLY A N 1
ATOM 561 C CA . GLY A 1 72 ? 1.335 -3.462 -6.486 1.00 98.31 72 GLY A CA 1
ATOM 562 C C . GLY A 1 72 ? 0.707 -4.238 -5.335 1.00 98.31 72 GLY A C 1
ATOM 563 O O . GLY A 1 72 ? 0.703 -5.471 -5.372 1.00 98.31 72 GLY A O 1
ATOM 564 N N . LEU A 1 73 ? 0.180 -3.521 -4.341 1.00 98.50 73 LEU A N 1
ATOM 565 C CA . LEU A 1 73 ? -0.538 -4.087 -3.196 1.00 98.50 73 LEU A CA 1
ATOM 566 C C . LEU A 1 73 ? -1.974 -3.553 -3.158 1.00 98.50 73 LEU A C 1
ATOM 568 O O . LEU A 1 73 ? -2.184 -2.341 -3.204 1.00 98.50 73 LEU A O 1
ATOM 572 N N . ASP A 1 74 ? -2.953 -4.448 -3.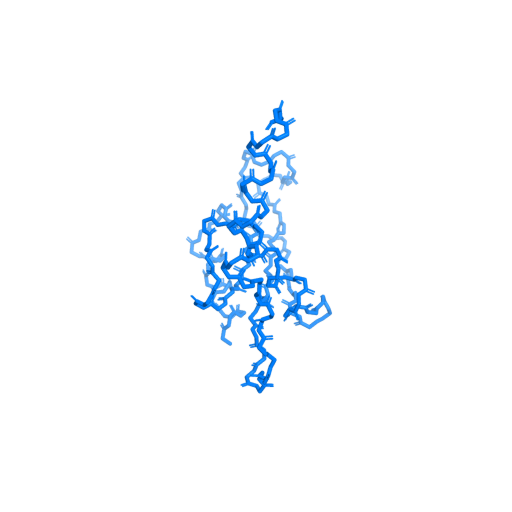071 1.00 98.00 74 ASP A N 1
ATOM 573 C CA . ASP A 1 74 ? -4.366 -4.120 -2.868 1.00 98.00 74 ASP A CA 1
ATOM 574 C C . ASP A 1 74 ? -4.690 -4.205 -1.367 1.00 98.00 74 ASP A C 1
ATOM 576 O O . ASP A 1 74 ? -4.929 -5.279 -0.838 1.00 98.00 74 ASP A O 1
ATOM 580 N N . ALA A 1 75 ? -4.623 -3.085 -0.650 1.00 97.38 75 ALA A N 1
ATOM 581 C CA . ALA A 1 75 ? -4.905 -3.009 0.788 1.00 97.38 75 ALA A CA 1
ATOM 582 C C . ALA A 1 75 ? -6.311 -2.454 1.067 1.00 97.38 75 ALA A C 1
ATOM 584 O O . ALA A 1 75 ? -6.542 -1.765 2.065 1.00 97.38 75 ALA A O 1
ATOM 585 N N . LYS A 1 76 ? -7.247 -2.722 0.156 1.00 95.88 76 LYS A N 1
ATOM 586 C CA . LYS A 1 76 ? -8.644 -2.327 0.300 1.00 95.88 76 LYS A CA 1
ATOM 587 C C . LYS A 1 76 ? -9.423 -3.366 1.091 1.00 95.88 76 LYS A C 1
ATOM 589 O O . LYS A 1 76 ? -9.138 -4.558 1.024 1.00 95.88 76 LYS A O 1
ATOM 594 N N . ALA A 1 77 ? -10.436 -2.914 1.813 1.00 93.94 77 ALA A N 1
ATOM 595 C CA . ALA A 1 77 ? -11.367 -3.784 2.497 1.00 93.94 77 ALA A CA 1
ATOM 596 C C . ALA A 1 77 ? -12.082 -4.698 1.474 1.00 93.94 77 ALA A C 1
ATOM 598 O O . ALA A 1 77 ? -12.460 -4.245 0.383 1.00 93.94 77 ALA A O 1
ATOM 599 N N . PRO A 1 78 ? -12.285 -5.985 1.808 1.00 89.69 78 PRO A N 1
ATOM 600 C CA . PRO A 1 78 ? -13.203 -6.863 1.095 1.00 89.69 78 PRO A CA 1
ATOM 601 C C . PRO A 1 78 ? -14.586 -6.223 0.903 1.00 89.69 78 PRO A C 1
ATOM 603 O O . PRO A 1 78 ? -15.017 -5.389 1.690 1.00 89.69 78 PRO A O 1
ATOM 606 N N . LEU A 1 79 ? -15.317 -6.639 -0.134 1.00 85.69 79 LEU A N 1
ATOM 607 C CA . LEU A 1 79 ? -16.661 -6.103 -0.408 1.00 85.69 79 LEU A CA 1
ATOM 608 C C . LEU A 1 79 ? -17.648 -6.353 0.744 1.00 85.69 79 LEU A C 1
ATOM 610 O O . LEU A 1 79 ? -18.504 -5.517 1.013 1.00 85.69 79 LEU A O 1
ATOM 614 N N . GLU A 1 80 ? -17.518 -7.496 1.412 1.00 86.69 80 GLU A N 1
ATOM 615 C CA . GLU A 1 80 ? -18.306 -7.874 2.586 1.00 86.69 80 GLU A CA 1
ATOM 616 C C . GLU A 1 80 ? -17.456 -7.660 3.845 1.00 86.69 80 GLU A C 1
ATOM 618 O O . GLU A 1 80 ? -17.010 -8.610 4.483 1.00 86.69 80 GLU A O 1
ATOM 623 N N .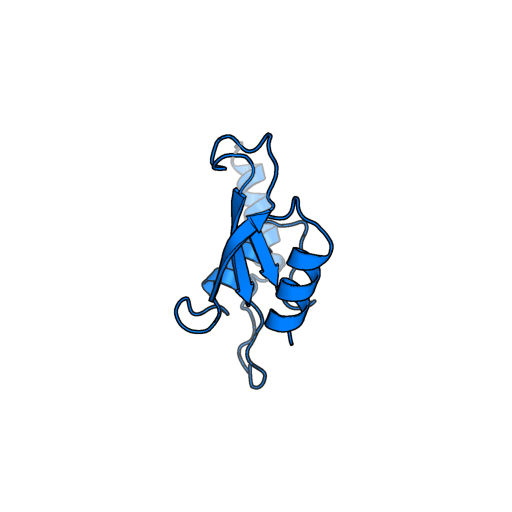 TRP A 1 81 ? -17.160 -6.395 4.150 1.00 86.62 81 TRP A N 1
ATOM 624 C CA . TRP A 1 81 ? -16.391 -6.003 5.329 1.00 86.62 81 TRP A CA 1
ATOM 625 C C . TRP A 1 81 ? -17.311 -5.408 6.394 1.00 86.62 81 TRP A C 1
ATOM 627 O O . TRP A 1 81 ? -17.824 -4.302 6.237 1.00 86.62 81 TRP A O 1
ATOM 637 N N . ASP A 1 82 ? -17.523 -6.148 7.480 1.00 85.38 82 ASP A N 1
ATOM 638 C CA . ASP A 1 82 ? -18.370 -5.764 8.616 1.00 85.38 82 ASP A CA 1
ATOM 639 C C . ASP A 1 82 ? -17.559 -5.368 9.862 1.00 85.38 82 ASP A C 1
ATOM 641 O O . ASP A 1 82 ? -18.109 -5.191 10.950 1.00 85.38 82 ASP A O 1
ATOM 645 N N . VAL A 1 83 ? -16.243 -5.205 9.706 1.00 87.38 83 VAL A N 1
ATOM 646 C CA . VAL A 1 83 ? -15.336 -4.877 10.805 1.00 87.38 83 VAL A CA 1
ATOM 647 C C . VAL A 1 83 ? -15.169 -3.367 10.916 1.00 87.38 83 VAL A C 1
ATOM 649 O O . VAL A 1 83 ? -14.581 -2.716 10.048 1.00 87.38 83 VAL A O 1
ATOM 652 N N . GLU A 1 84 ? -15.627 -2.819 12.037 1.00 84.81 84 GLU A N 1
ATOM 653 C CA . GLU A 1 84 ? -15.386 -1.429 12.404 1.00 84.81 84 GLU A CA 1
ATOM 654 C C . GLU A 1 84 ? -13.984 -1.266 13.000 1.00 84.81 84 GLU A C 1
ATOM 656 O O . GLU A 1 84 ? -13.526 -2.058 13.834 1.00 84.81 84 GLU A O 1
ATOM 661 N N . ARG A 1 85 ? -13.278 -0.219 12.568 1.00 86.00 85 ARG A N 1
ATOM 662 C CA . ARG A 1 85 ? -11.990 0.136 13.153 1.00 86.00 85 ARG A CA 1
ATOM 663 C C . ARG A 1 85 ? -12.211 0.625 14.579 1.00 86.00 85 ARG A C 1
ATOM 665 O O . ARG A 1 85 ? -12.939 1.580 14.812 1.00 86.00 85 ARG A O 1
ATOM 672 N N . ASN A 1 86 ? -11.524 0.004 15.531 1.00 87.38 86 ASN A N 1
ATOM 673 C CA . ASN A 1 86 ? -11.540 0.489 16.902 1.00 87.38 86 ASN A CA 1
ATOM 674 C C . ASN A 1 86 ? -10.715 1.777 17.024 1.00 87.38 86 ASN A C 1
ATOM 676 O O . ASN A 1 86 ? -9.518 1.782 16.722 1.00 87.38 86 ASN A O 1
ATOM 680 N N . GLU A 1 87 ? -11.341 2.834 17.528 1.00 85.06 87 GLU A N 1
ATOM 681 C CA . GLU A 1 87 ? -10.698 4.113 17.809 1.00 85.06 87 GLU A CA 1
ATOM 682 C C . GLU A 1 87 ? -10.629 4.369 19.313 1.00 85.06 87 GLU A C 1
ATOM 684 O O . GLU A 1 87 ? -11.496 3.971 20.094 1.00 85.06 87 GLU A O 1
ATOM 689 N N . LEU A 1 88 ? -9.564 5.044 19.743 1.00 88.12 88 LEU A N 1
ATOM 690 C CA . LEU A 1 88 ? -9.480 5.488 21.127 1.00 88.12 88 LEU A CA 1
ATOM 691 C C . LEU A 1 88 ? -10.467 6.641 21.339 1.00 88.12 88 LEU A C 1
ATOM 693 O O . LEU A 1 88 ? -10.437 7.592 20.560 1.00 88.12 88 LEU A O 1
ATOM 697 N N . PRO A 1 89 ? -11.271 6.628 22.418 1.00 92.38 89 PRO A N 1
ATOM 698 C CA . PRO A 1 89 ? -12.150 7.747 22.722 1.00 92.38 89 PRO A CA 1
ATOM 699 C C . PRO A 1 89 ? -11.365 9.057 22.843 1.00 92.38 89 PRO A C 1
ATOM 701 O O . PRO A 1 89 ? -10.323 9.095 23.507 1.00 92.38 89 PRO A O 1
ATOM 704 N N . ASP A 1 90 ? -11.903 10.152 22.302 1.00 91.50 90 ASP A N 1
ATOM 705 C CA . ASP A 1 90 ? -11.260 11.475 22.330 1.00 91.50 90 ASP A CA 1
ATOM 706 C C . ASP A 1 90 ? -10.828 11.899 23.737 1.00 91.50 90 ASP A C 1
ATOM 708 O O . ASP A 1 90 ? -9.747 12.456 23.932 1.00 91.50 90 ASP A O 1
ATOM 712 N N . ALA A 1 91 ? -11.646 11.579 24.743 1.00 94.00 91 ALA A N 1
ATOM 713 C CA . ALA A 1 91 ? -11.343 11.851 26.143 1.00 94.00 91 ALA A CA 1
ATOM 714 C C . ALA A 1 91 ? -10.076 11.121 26.626 1.00 94.00 91 ALA A C 1
ATOM 716 O O . ALA A 1 91 ? -9.280 11.700 27.366 1.00 94.00 91 ALA A O 1
ATOM 717 N N . ALA A 1 92 ? -9.856 9.877 26.188 1.00 92.88 92 ALA A N 1
ATOM 718 C CA . ALA A 1 92 ? -8.665 9.106 26.531 1.00 92.88 92 ALA A CA 1
ATOM 719 C C . ALA A 1 92 ? -7.415 9.683 25.847 1.00 92.88 92 ALA A C 1
ATOM 721 O O . ALA A 1 92 ? -6.374 9.830 26.490 1.00 92.88 92 ALA A O 1
ATOM 722 N N . ILE A 1 93 ? -7.532 10.084 24.575 1.00 91.75 93 ILE A N 1
ATOM 723 C CA . ILE A 1 93 ? -6.448 10.746 23.834 1.00 91.75 93 ILE A CA 1
ATOM 724 C C . ILE A 1 93 ? -6.097 12.092 24.486 1.00 91.75 93 ILE A C 1
ATOM 726 O O . ILE A 1 93 ? -4.921 12.400 24.697 1.00 91.75 93 ILE A O 1
ATOM 730 N N . ALA A 1 94 ? -7.104 12.898 24.830 1.00 92.69 94 ALA A N 1
ATOM 731 C CA . ALA A 1 94 ? -6.923 14.193 25.479 1.00 92.69 94 ALA A CA 1
ATOM 732 C C . ALA A 1 94 ? -6.255 14.049 26.851 1.00 92.69 94 ALA A C 1
ATOM 734 O O . ALA A 1 94 ? -5.281 14.750 27.134 1.00 92.69 94 ALA A O 1
ATOM 735 N N . TRP A 1 95 ? -6.723 13.097 27.661 1.00 93.31 95 TRP A N 1
ATOM 736 C CA . TRP A 1 95 ? -6.124 12.782 28.953 1.00 93.31 95 TRP A CA 1
ATOM 737 C C . TRP A 1 95 ? -4.658 12.357 28.809 1.00 93.31 95 TRP A C 1
ATOM 739 O O . TRP A 1 95 ? -3.800 12.892 29.510 1.00 93.31 95 TRP A O 1
ATOM 749 N N . ALA A 1 96 ? -4.339 11.467 27.862 1.00 91.00 96 ALA A N 1
ATOM 750 C CA . ALA A 1 96 ? -2.966 11.020 27.626 1.00 91.00 96 ALA A CA 1
ATOM 751 C C . ALA A 1 96 ? -2.045 12.190 27.240 1.00 91.00 96 ALA A C 1
ATOM 753 O O . ALA A 1 96 ? -0.964 12.347 27.809 1.00 91.00 96 ALA A O 1
ATOM 754 N N . ARG A 1 97 ? -2.506 13.071 26.341 1.00 91.38 97 ARG A N 1
ATOM 755 C CA . ARG A 1 97 ? -1.777 14.290 25.949 1.00 91.38 97 ARG A CA 1
ATOM 756 C C . ARG A 1 97 ? -1.550 15.229 27.134 1.00 91.38 97 ARG A C 1
ATOM 758 O O . ARG A 1 97 ? -0.488 15.843 27.232 1.00 91.38 97 ARG A O 1
ATOM 765 N N . GLU A 1 98 ? -2.524 15.353 28.034 1.00 93.12 98 GLU A N 1
ATOM 766 C CA . GLU A 1 98 ? -2.379 16.149 29.253 1.00 93.12 98 GLU A CA 1
ATOM 767 C C . GLU A 1 98 ? -1.340 15.548 30.211 1.00 93.12 98 GLU A C 1
ATOM 769 O O . GLU A 1 98 ? -0.486 16.280 30.714 1.00 93.12 98 GLU A O 1
ATOM 774 N N . GLN A 1 99 ? -1.357 14.228 30.426 1.00 91.31 99 GLN A N 1
ATOM 775 C CA . GLN A 1 99 ? -0.364 13.562 31.276 1.00 91.31 99 GLN A CA 1
ATOM 776 C C . GLN A 1 99 ? 1.055 13.705 30.718 1.00 91.31 99 GLN A C 1
ATOM 778 O O . GLN A 1 99 ? 1.966 14.036 31.478 1.00 91.31 99 GLN A O 1
ATOM 783 N N . SER A 1 100 ? 1.245 13.550 29.401 1.00 86.81 100 SER A N 1
ATOM 784 C CA . SER A 1 100 ? 2.546 13.774 28.757 1.00 86.81 100 SER A CA 1
ATOM 785 C C . SER A 1 100 ? 3.067 15.188 29.031 1.00 86.81 100 SER A C 1
ATOM 787 O O . SER A 1 100 ? 4.183 15.334 29.528 1.00 86.81 100 SER A O 1
ATOM 789 N N . ARG A 1 101 ? 2.224 16.219 28.849 1.00 87.69 101 ARG A N 1
ATOM 790 C CA . ARG A 1 101 ? 2.579 17.623 29.140 1.00 87.69 101 ARG A CA 1
ATOM 791 C C . ARG A 1 101 ? 2.947 17.856 30.607 1.00 87.69 101 ARG A C 1
ATOM 793 O O . ARG A 1 101 ? 3.886 18.594 30.889 1.00 87.69 101 ARG A O 1
ATOM 800 N N . ARG A 1 102 ? 2.224 17.234 31.545 1.00 83.00 102 ARG A N 1
ATOM 801 C CA . ARG A 1 102 ? 2.496 17.338 32.992 1.00 83.00 102 ARG A CA 1
ATOM 802 C C . ARG A 1 102 ? 3.804 16.658 33.395 1.00 83.00 102 ARG A C 1
ATOM 804 O O . ARG A 1 102 ? 4.447 17.097 34.342 1.00 83.00 102 ARG A O 1
ATOM 811 N N . SER A 1 103 ? 4.193 15.600 32.688 1.00 80.69 103 SER A N 1
ATOM 812 C CA . SER A 1 103 ? 5.374 14.793 33.012 1.00 80.69 103 SER A CA 1
ATOM 813 C C . SER A 1 103 ? 6.715 15.368 32.530 1.00 80.69 103 SER A C 1
ATOM 815 O O . SER A 1 103 ? 7.754 14.782 32.825 1.00 80.69 103 SER A O 1
ATOM 817 N N . GLY A 1 104 ? 6.724 16.517 31.841 1.00 66.06 104 GLY A N 1
ATOM 818 C CA . GLY A 1 104 ? 7.962 17.219 31.477 1.00 66.06 104 GLY A CA 1
ATOM 819 C C . GLY A 1 104 ? 8.866 16.463 30.494 1.00 66.06 104 GLY A C 1
ATOM 820 O O . GLY A 1 104 ? 10.084 16.630 30.546 1.00 66.06 104 GLY A O 1
ATOM 821 N N . ARG A 1 105 ? 8.281 15.631 29.625 1.00 53.97 105 ARG A N 1
ATOM 822 C CA . ARG A 1 105 ? 8.912 15.121 28.400 1.00 53.97 105 ARG A CA 1
ATOM 823 C C . ARG A 1 105 ? 8.247 15.735 27.180 1.00 53.97 105 ARG A C 1
ATOM 825 O O . ARG A 1 105 ? 7.008 15.901 27.222 1.00 53.97 105 ARG A O 1
#

Sequence (105 aa):
MARQALMMLFGLDPYVKFAVAVDDDIELAREEEVLWAMATRFQADTDMFVVPNVLCNRLDPSSREGMSAKLGLDAKAPLEWDVERNELPDAAIAWAREQSRRSGR